Protein AF-A0A2V7ADR2-F1 (afdb_monomer)

Foldseek 3Di:
DPDPVVVVLVPDDPVSNVVVVVVVVVPDDPVRVCVVPPDDPVRVVVVVVVVVVCVVPVVPDDDPVVVVD

Sequence (69 aa):
MLPKTLAQLLKL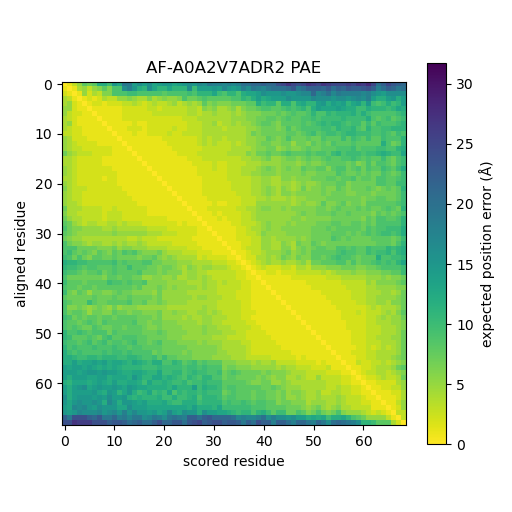PAGERIEIAMALWESLTDAEREAELALTREQETELDRRLADHMANPDSAIPWEEVGA

Mean predicted aligned error: 6.25 Å

Secondary structure (DSSP, 8-state):
---HHHHHHTTS-HHHHHHHHHHHHHHS-HHHHHHHTPPPHHHHHHHHHHHHHHHH-GGGSPPHHHHT-

pLDDT: mean 92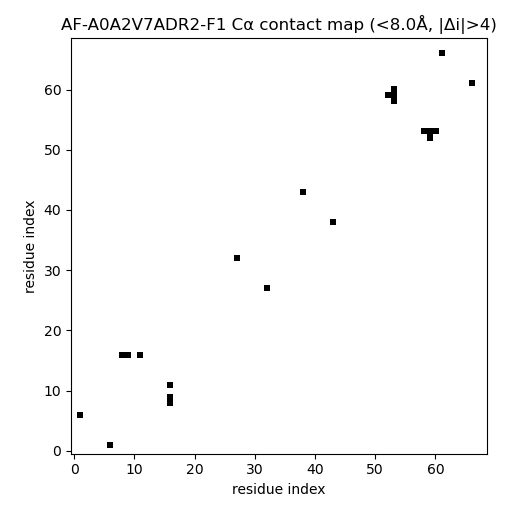.26, std 8.26, range [49.34, 98.25]

Structure (mmCIF, N/CA/C/O backbone):
data_AF-A0A2V7ADR2-F1
#
_entry.id   AF-A0A2V7ADR2-F1
#
loop_
_atom_site.group_PDB
_atom_site.id
_atom_site.type_symbol
_atom_site.label_atom_id
_atom_site.label_alt_id
_atom_site.label_comp_id
_atom_site.label_asym_id
_atom_site.label_entity_id
_atom_site.label_seq_id
_atom_site.pdbx_PDB_ins_code
_atom_site.Cartn_x
_atom_site.Cartn_y
_atom_site.Cartn_z
_atom_site.occupancy
_atom_site.B_iso_or_equiv
_atom_site.auth_seq_id
_atom_site.auth_comp_id
_atom_site.auth_asym_id
_atom_site.auth_atom_id
_atom_site.pdbx_PDB_model_num
ATOM 1 N N . MET A 1 1 ? 5.252 -7.774 21.069 1.00 66.19 1 MET A N 1
ATOM 2 C CA . MET A 1 1 ? 3.888 -7.649 21.631 1.00 66.19 1 MET A CA 1
ATOM 3 C C . MET A 1 1 ? 3.028 -6.937 20.610 1.00 66.19 1 MET A C 1
ATOM 5 O O . MET A 1 1 ? 3.490 -5.939 20.074 1.00 66.19 1 MET A O 1
ATOM 9 N N . LEU A 1 2 ? 1.820 -7.431 20.333 1.00 67.69 2 LEU A N 1
ATOM 10 C CA . LEU A 1 2 ? 0.873 -6.674 19.513 1.00 67.69 2 LEU A CA 1
ATOM 11 C C . LEU A 1 2 ? 0.417 -5.436 20.301 1.00 67.69 2 LEU A C 1
ATOM 13 O O . LEU A 1 2 ? 0.149 -5.566 21.501 1.00 67.69 2 LEU A O 1
ATOM 17 N N . PRO A 1 3 ? 0.314 -4.255 19.668 1.00 88.69 3 PRO A N 1
ATOM 18 C CA . PRO A 1 3 ? -0.290 -3.093 20.301 1.00 88.69 3 PRO A CA 1
ATOM 19 C C . PRO A 1 3 ? -1.667 -3.461 20.856 1.00 88.69 3 PRO A C 1
ATOM 21 O O . PRO A 1 3 ? -2.453 -4.136 20.184 1.00 88.69 3 PRO A O 1
ATOM 24 N N . LYS A 1 4 ? -1.977 -3.012 22.078 1.00 89.88 4 LYS A N 1
ATOM 25 C CA . LYS A 1 4 ? -3.258 -3.316 22.741 1.00 89.88 4 LYS A CA 1
ATOM 26 C C . LYS A 1 4 ? -4.455 -2.970 21.845 1.00 89.88 4 LYS A C 1
ATOM 28 O O . LYS A 1 4 ? -5.419 -3.725 21.820 1.00 89.88 4 LYS A O 1
ATOM 33 N N . THR A 1 5 ? -4.364 -1.879 21.085 1.00 92.38 5 THR A N 1
ATOM 34 C CA . THR A 1 5 ? -5.379 -1.438 20.117 1.00 92.38 5 THR A CA 1
ATOM 35 C C . THR A 1 5 ? -5.566 -2.438 18.976 1.00 92.38 5 THR A C 1
ATOM 37 O O . THR A 1 5 ? -6.691 -2.850 18.711 1.00 92.38 5 THR A O 1
ATOM 40 N N . LEU A 1 6 ? -4.478 -2.912 18.358 1.00 93.56 6 LEU A N 1
ATOM 41 C CA . LEU A 1 6 ? -4.548 -3.886 17.264 1.00 93.56 6 LEU A CA 1
ATOM 42 C C . LEU A 1 6 ? -5.175 -5.208 17.728 1.00 93.56 6 LEU A C 1
ATOM 44 O O . LEU A 1 6 ? -6.026 -5.770 17.046 1.00 93.56 6 LEU A O 1
ATOM 48 N N . ALA A 1 7 ? -4.827 -5.667 18.933 1.00 95.06 7 ALA A N 1
ATOM 49 C CA . ALA A 1 7 ? -5.418 -6.871 19.513 1.00 95.06 7 ALA A CA 1
ATOM 50 C C . ALA A 1 7 ? -6.937 -6.756 19.768 1.00 95.06 7 ALA A C 1
ATOM 52 O O . ALA A 1 7 ? -7.613 -7.779 19.847 1.00 95.06 7 ALA A O 1
ATOM 53 N N . GLN A 1 8 ? -7.482 -5.543 19.920 1.00 95.19 8 GLN A N 1
ATOM 54 C CA . GLN A 1 8 ? -8.930 -5.322 20.020 1.00 95.19 8 GLN A CA 1
ATOM 55 C C . GLN A 1 8 ? -9.580 -5.252 18.635 1.00 95.19 8 GLN A C 1
ATOM 57 O O . GLN A 1 8 ? -10.596 -5.905 18.427 1.00 95.19 8 GLN A O 1
ATOM 62 N N . LEU A 1 9 ? -8.964 -4.547 17.677 1.00 96.12 9 LEU A N 1
ATOM 63 C CA . LEU A 1 9 ? -9.459 -4.458 16.296 1.00 96.12 9 LEU A CA 1
ATOM 64 C C . LEU A 1 9 ? -9.597 -5.841 15.644 1.00 96.12 9 LEU A C 1
ATOM 66 O O . LEU A 1 9 ? -10.583 -6.115 14.969 1.00 96.12 9 LEU A O 1
ATOM 70 N N . LEU A 1 10 ? -8.662 -6.757 15.910 1.00 95.88 10 LEU A N 1
ATOM 71 C CA . LEU A 1 10 ? -8.710 -8.124 15.378 1.00 95.88 10 LEU A CA 1
ATOM 72 C C . LEU A 1 10 ? -9.887 -8.966 15.903 1.00 95.88 10 LEU A C 1
ATOM 74 O O . LEU A 1 10 ? -10.203 -9.991 15.302 1.00 95.88 10 LEU A O 1
ATOM 78 N N . LYS A 1 11 ? -10.555 -8.550 16.986 1.00 96.75 11 LYS A N 1
ATOM 79 C CA . LYS A 1 11 ? -11.753 -9.230 17.512 1.00 96.75 11 LYS A CA 1
ATOM 80 C C . LYS A 1 11 ? -13.040 -8.814 16.804 1.00 96.75 11 LYS A C 1
ATOM 82 O O . LYS A 1 11 ? -14.050 -9.488 16.979 1.00 96.75 11 LYS A O 1
ATOM 87 N N . LEU A 1 12 ? -13.014 -7.718 16.046 1.00 97.56 12 LEU A N 1
ATOM 88 C CA . LEU A 1 12 ? -14.180 -7.242 15.311 1.00 97.56 12 LEU A CA 1
ATOM 89 C C . LEU A 1 12 ? -14.511 -8.187 14.143 1.00 97.56 12 LEU A C 1
ATOM 91 O O . LEU A 1 12 ? -13.603 -8.854 13.619 1.00 97.56 12 LEU A O 1
ATOM 95 N N . PRO A 1 13 ? -15.784 -8.239 13.707 1.00 98.25 13 PRO A N 1
ATOM 96 C CA . PRO A 1 13 ? -16.177 -8.892 12.463 1.00 98.25 13 PRO A CA 1
ATOM 97 C C . PRO A 1 13 ? -15.344 -8.406 11.274 1.00 98.25 13 PRO A C 1
ATOM 99 O O . PRO A 1 13 ? -14.911 -7.257 11.228 1.00 98.25 13 PRO A O 1
ATOM 102 N N . ALA A 1 14 ? -15.134 -9.273 10.280 1.00 96.69 14 ALA A N 1
ATOM 103 C CA . ALA A 1 14 ? -14.286 -8.948 9.132 1.00 96.69 14 ALA A CA 1
ATOM 104 C C . ALA A 1 14 ? -14.733 -7.673 8.393 1.00 96.69 14 ALA A C 1
ATOM 106 O O . ALA A 1 14 ? -13.874 -6.880 8.024 1.00 96.69 14 ALA A O 1
ATOM 107 N N . GLY A 1 15 ? -16.046 -7.454 8.245 1.00 97.19 15 GLY A N 1
ATOM 108 C CA . GLY A 1 15 ? -16.599 -6.243 7.626 1.00 97.19 15 GLY A CA 1
ATOM 109 C C . GLY A 1 15 ? -16.184 -4.966 8.357 1.00 97.19 15 GLY A C 1
ATOM 110 O O . GLY A 1 15 ? -15.578 -4.092 7.749 1.00 97.19 15 GLY A O 1
ATOM 111 N N . GLU A 1 16 ? -16.383 -4.908 9.676 1.00 97.56 16 GLU A N 1
ATOM 112 C CA . GLU A 1 16 ? -15.977 -3.753 10.495 1.00 97.56 16 GLU A CA 1
ATOM 113 C C . GLU A 1 16 ? -14.466 -3.502 10.430 1.00 97.56 16 GLU A C 1
ATOM 115 O O . GLU A 1 16 ? -14.012 -2.360 10.395 1.00 97.56 16 GLU A O 1
ATOM 120 N N . ARG A 1 17 ? -13.654 -4.566 10.370 1.00 97.81 17 ARG A N 1
ATOM 121 C CA . ARG A 1 17 ? -12.202 -4.411 10.204 1.00 97.81 17 ARG A CA 1
ATOM 122 C C . ARG A 1 17 ? -11.839 -3.802 8.854 1.00 97.81 17 ARG A C 1
ATOM 124 O O . ARG A 1 17 ? -10.921 -2.990 8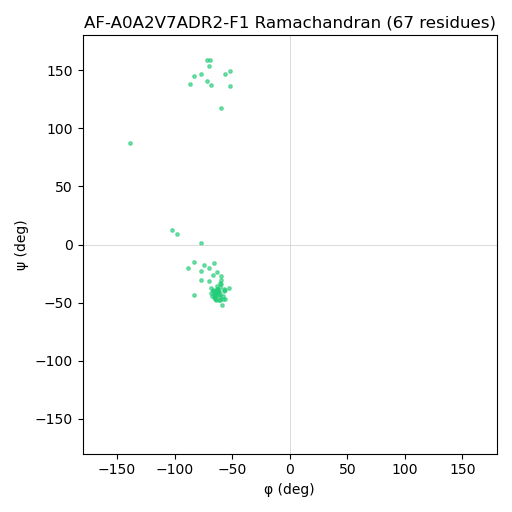.810 1.00 97.81 17 ARG A O 1
ATOM 131 N N . ILE A 1 18 ? -12.523 -4.198 7.781 1.00 97.62 18 ILE A N 1
ATOM 132 C CA . ILE A 1 18 ? -12.311 -3.643 6.438 1.00 97.62 18 ILE A CA 1
ATOM 133 C C . ILE A 1 18 ? -12.708 -2.166 6.417 1.00 97.62 18 ILE A C 1
ATOM 135 O O . ILE A 1 18 ? -11.930 -1.346 5.941 1.00 97.62 18 ILE A O 1
ATOM 139 N N . GLU A 1 19 ? -13.863 -1.819 6.987 1.00 97.81 19 GLU A N 1
ATOM 140 C CA . GLU A 1 19 ? -14.326 -0.429 7.082 1.00 97.81 19 GLU A CA 1
ATOM 141 C C . GLU A 1 19 ? -13.325 0.449 7.837 1.00 97.81 19 GLU A C 1
ATOM 143 O O . GLU A 1 19 ? -12.939 1.509 7.351 1.00 97.81 19 GLU A O 1
ATOM 1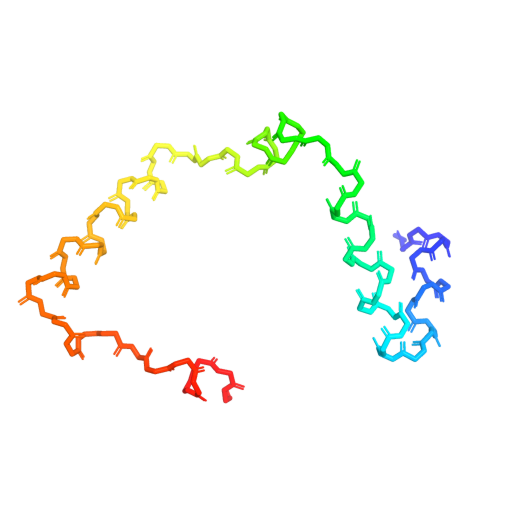48 N N . ILE A 1 20 ? -12.835 -0.013 8.992 1.00 97.31 20 ILE A N 1
ATOM 149 C CA . ILE A 1 20 ? -11.837 0.723 9.776 1.00 97.31 20 ILE A CA 1
ATOM 150 C C . ILE A 1 20 ? -10.507 0.823 9.024 1.00 97.31 20 ILE A C 1
ATOM 152 O O . ILE A 1 20 ? -9.894 1.888 9.022 1.00 97.31 20 ILE A O 1
ATOM 156 N N . ALA A 1 21 ? -10.047 -0.257 8.387 1.00 96.44 21 ALA A N 1
ATOM 157 C CA . ALA A 1 21 ? -8.813 -0.235 7.605 1.00 96.44 21 ALA A CA 1
ATOM 158 C C . ALA A 1 21 ? -8.899 0.778 6.454 1.00 96.44 21 ALA A C 1
ATOM 160 O O . ALA A 1 21 ? -7.957 1.544 6.255 1.00 96.44 21 ALA A O 1
ATOM 161 N N . MET A 1 22 ? -10.037 0.831 5.755 1.00 97.19 22 MET A N 1
ATOM 162 C CA . MET A 1 22 ? -10.269 1.796 4.683 1.00 97.19 22 MET A CA 1
ATOM 163 C C . MET A 1 22 ? -10.364 3.224 5.220 1.00 97.19 22 MET A C 1
ATOM 165 O O . MET A 1 22 ? -9.704 4.108 4.693 1.00 97.19 22 MET A O 1
ATOM 169 N N . ALA A 1 23 ? -11.088 3.452 6.317 1.00 97.56 23 ALA A N 1
ATOM 170 C CA . ALA A 1 23 ? -11.183 4.776 6.929 1.00 97.56 23 ALA A CA 1
ATOM 171 C C . ALA A 1 23 ? -9.813 5.300 7.396 1.00 97.56 23 ALA A C 1
ATOM 173 O O . ALA A 1 23 ? -9.500 6.477 7.220 1.00 97.56 23 ALA A O 1
ATOM 174 N N . LEU A 1 24 ? -8.969 4.430 7.964 1.00 95.31 24 LEU A N 1
ATOM 175 C CA . LEU A 1 24 ? -7.594 4.779 8.327 1.00 95.31 24 LEU A CA 1
ATOM 176 C C . LEU A 1 24 ? -6.760 5.108 7.085 1.00 95.31 24 LEU A C 1
ATOM 178 O O . LEU A 1 24 ? -6.047 6.107 7.084 1.00 95.31 24 LEU A O 1
ATOM 182 N N . TRP A 1 25 ? -6.875 4.310 6.024 1.00 94.69 25 TRP A N 1
ATOM 183 C CA . TRP A 1 25 ? -6.193 4.561 4.755 1.00 94.69 25 TRP A CA 1
ATOM 184 C C . TRP A 1 25 ? -6.602 5.899 4.120 1.00 94.69 25 TRP A C 1
ATOM 186 O O . TRP A 1 25 ? -5.753 6.708 3.737 1.00 94.69 25 TRP A O 1
ATOM 196 N N . GLU A 1 26 ? -7.905 6.164 4.061 1.00 95.81 26 GLU A N 1
ATOM 197 C CA . GLU A 1 26 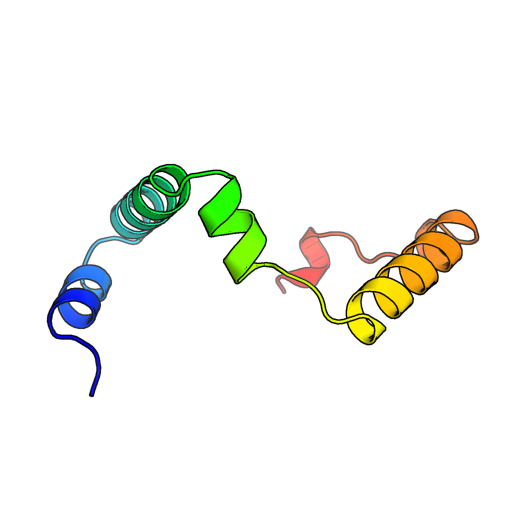? -8.483 7.388 3.507 1.00 95.81 26 GLU A CA 1
ATOM 198 C C . GLU A 1 26 ? -8.144 8.629 4.337 1.00 95.81 26 GLU A C 1
ATOM 200 O O . GLU A 1 26 ? -8.075 9.727 3.788 1.00 95.81 26 GLU A O 1
ATOM 205 N N . SER A 1 27 ? -7.875 8.465 5.636 1.00 96.31 27 SER A N 1
ATOM 206 C CA . SER A 1 27 ? -7.491 9.573 6.517 1.00 96.31 27 SER A CA 1
ATOM 207 C C . SER A 1 27 ? -6.098 10.145 6.240 1.00 96.31 27 SER A C 1
ATOM 209 O O . SER A 1 27 ? -5.828 11.279 6.633 1.00 96.31 27 SER A O 1
ATOM 211 N N . LEU A 1 28 ? -5.228 9.385 5.565 1.00 95.94 28 LEU A N 1
ATOM 212 C CA . LEU A 1 28 ? -3.897 9.846 5.177 1.00 95.94 28 LEU A CA 1
ATOM 213 C C . LEU A 1 28 ? -3.996 10.874 4.048 1.00 95.94 28 LEU A C 1
ATOM 215 O O . LEU A 1 28 ? -4.779 10.704 3.112 1.00 95.94 28 LEU A O 1
ATOM 219 N N . THR A 1 29 ? -3.163 11.906 4.102 1.00 96.25 29 THR A N 1
ATOM 220 C CA . THR A 1 29 ? -2.947 12.821 2.977 1.00 96.25 29 THR A CA 1
ATOM 221 C C . THR A 1 29 ? -2.197 12.125 1.841 1.00 96.25 29 THR A C 1
ATOM 223 O O . THR A 1 29 ? -1.488 11.141 2.060 1.00 96.25 29 THR A O 1
ATOM 226 N N . ASP A 1 30 ? -2.301 12.657 0.621 1.00 93.12 30 ASP A N 1
ATOM 227 C CA . ASP A 1 30 ? -1.574 12.103 -0.530 1.00 93.12 30 ASP A CA 1
ATOM 228 C C . ASP A 1 30 ? -0.058 12.080 -0.280 1.00 93.12 30 ASP A C 1
ATOM 230 O O . ASP A 1 30 ? 0.587 11.068 -0.530 1.00 93.12 30 ASP A O 1
ATOM 234 N N . ALA A 1 31 ? 0.493 13.132 0.338 1.00 93.06 31 ALA A N 1
ATOM 235 C CA . ALA A 1 31 ? 1.910 13.197 0.694 1.00 93.06 31 ALA A CA 1
ATOM 236 C C . ALA A 1 31 ? 2.331 12.114 1.707 1.00 93.06 31 ALA A C 1
ATOM 238 O O . ALA A 1 31 ? 3.419 11.555 1.590 1.00 93.06 31 ALA A O 1
ATOM 239 N N . GLU A 1 32 ? 1.487 11.799 2.696 1.00 94.12 32 GLU A N 1
ATOM 240 C CA . GLU A 1 32 ? 1.759 10.718 3.656 1.00 94.12 32 GLU A CA 1
ATOM 241 C C . GLU A 1 32 ? 1.714 9.346 2.978 1.00 94.12 32 GLU A C 1
ATOM 243 O O . GLU A 1 32 ? 2.584 8.513 3.223 1.00 94.12 32 GLU A O 1
ATOM 248 N N . ARG A 1 33 ? 0.742 9.114 2.084 1.00 91.25 33 ARG A N 1
ATOM 249 C CA . ARG A 1 33 ? 0.661 7.855 1.326 1.00 91.25 33 ARG A CA 1
ATOM 250 C C . ARG A 1 33 ? 1.852 7.688 0.386 1.00 91.25 33 ARG A C 1
ATOM 252 O O . ARG A 1 33 ? 2.417 6.602 0.322 1.00 91.25 33 ARG A O 1
ATOM 259 N N . GLU A 1 34 ? 2.241 8.744 -0.322 1.00 88.56 34 GLU A N 1
ATOM 260 C CA . GLU A 1 34 ? 3.397 8.733 -1.223 1.00 88.56 34 GLU A CA 1
ATOM 261 C C . GLU A 1 34 ? 4.705 8.479 -0.471 1.00 88.56 34 GLU A C 1
ATOM 263 O O . GLU A 1 34 ? 5.531 7.697 -0.935 1.00 88.56 34 GLU A O 1
ATOM 268 N N . ALA A 1 35 ? 4.887 9.090 0.704 1.00 90.06 35 ALA A N 1
ATOM 269 C CA . ALA A 1 35 ? 6.085 8.891 1.513 1.00 90.06 35 ALA A CA 1
ATOM 270 C C . ALA A 1 35 ? 6.241 7.434 1.985 1.00 90.06 35 ALA A C 1
ATOM 272 O O . ALA A 1 35 ? 7.345 6.895 1.945 1.00 90.06 35 ALA A O 1
ATOM 273 N N . GLU A 1 36 ? 5.146 6.788 2.396 1.00 87.62 36 GLU A N 1
ATOM 274 C CA . GLU A 1 36 ? 5.158 5.390 2.854 1.00 87.62 36 GLU A CA 1
ATOM 275 C C . GLU A 1 36 ? 5.231 4.372 1.699 1.00 87.62 36 GLU A C 1
ATOM 277 O O . GLU A 1 36 ? 5.671 3.239 1.897 1.00 87.62 36 GLU A O 1
ATOM 282 N N . LEU A 1 37 ? 4.820 4.761 0.486 1.00 85.75 37 LEU A N 1
ATOM 283 C CA . LEU A 1 37 ? 4.849 3.922 -0.720 1.00 85.75 37 LEU A CA 1
ATOM 284 C C . LEU A 1 37 ? 6.007 4.251 -1.677 1.00 85.75 37 LEU A C 1
ATOM 286 O O . LEU A 1 37 ? 6.010 3.780 -2.817 1.00 85.75 37 LEU A O 1
ATOM 290 N N . ALA A 1 38 ? 6.988 5.041 -1.238 1.00 89.75 38 ALA A N 1
ATOM 291 C CA . ALA A 1 38 ? 8.138 5.397 -2.057 1.00 89.75 38 ALA A CA 1
ATOM 292 C C . ALA A 1 38 ? 8.913 4.137 -2.478 1.00 89.75 38 ALA A C 1
ATOM 294 O O . ALA A 1 38 ? 9.446 3.396 -1.648 1.00 89.75 38 ALA A O 1
ATOM 295 N N . LEU A 1 39 ? 8.972 3.895 -3.787 1.00 91.94 39 LEU A N 1
ATOM 296 C CA . LEU A 1 39 ? 9.662 2.744 -4.351 1.00 91.94 39 LEU A CA 1
ATOM 297 C C . LEU A 1 39 ? 11.176 2.964 -4.343 1.00 91.94 39 LEU A C 1
ATOM 299 O O . LEU A 1 39 ? 11.666 4.076 -4.548 1.00 91.94 39 LEU A O 1
ATOM 303 N N . THR A 1 40 ? 11.942 1.889 -4.155 1.00 94.81 40 THR A N 1
ATOM 304 C CA . THR A 1 40 ? 13.376 1.937 -4.459 1.00 94.81 40 THR A CA 1
ATOM 305 C C . THR A 1 40 ? 13.585 1.967 -5.968 1.00 94.81 40 THR A C 1
ATOM 307 O O . THR A 1 40 ? 12.741 1.516 -6.747 1.00 94.81 40 THR A O 1
ATOM 310 N N . ARG A 1 41 ? 14.756 2.437 -6.405 1.00 95.81 41 ARG A N 1
ATOM 311 C CA . ARG A 1 41 ? 15.069 2.501 -7.836 1.00 95.81 41 ARG A CA 1
ATOM 312 C C . ARG A 1 41 ? 15.034 1.122 -8.502 1.00 95.81 41 ARG A C 1
ATOM 314 O O . ARG A 1 41 ? 14.640 0.997 -9.661 1.00 95.81 41 ARG A O 1
ATOM 321 N N . GLU A 1 42 ? 15.433 0.085 -7.773 1.00 97.06 42 GLU A N 1
ATOM 322 C CA . GLU A 1 42 ? 15.377 -1.303 -8.229 1.00 97.06 42 GLU A CA 1
ATOM 323 C C . GLU A 1 42 ? 13.931 -1.777 -8.406 1.00 97.06 42 GLU A C 1
ATOM 325 O O . GLU A 1 42 ? 13.631 -2.448 -9.391 1.00 97.06 42 GLU A O 1
ATOM 330 N N . GLN A 1 43 ? 13.030 -1.402 -7.493 1.00 97.19 43 GLN A N 1
ATOM 331 C CA . GLN A 1 43 ? 11.608 -1.734 -7.596 1.00 97.19 43 GLN A CA 1
ATOM 332 C C . GLN A 1 43 ? 10.955 -1.034 -8.789 1.00 97.19 43 GLN A C 1
ATOM 334 O O . GLN A 1 43 ? 10.265 -1.693 -9.561 1.00 97.19 43 GLN A O 1
ATOM 339 N N . GLU A 1 44 ? 11.216 0.261 -8.989 1.00 95.94 44 GLU A N 1
ATOM 340 C CA . GLU A 1 44 ? 10.748 0.990 -10.178 1.00 95.94 44 GLU A CA 1
ATOM 341 C C . GLU A 1 44 ? 11.223 0.317 -11.468 1.00 95.94 44 GLU A C 1
ATOM 343 O O . GLU A 1 44 ? 10.431 0.053 -12.367 1.00 95.94 44 GLU A O 1
ATOM 348 N N . THR A 1 45 ? 12.512 -0.031 -11.529 1.00 97.69 45 THR A N 1
ATOM 349 C CA . THR A 1 45 ? 13.103 -0.678 -12.706 1.00 97.69 45 THR A CA 1
ATOM 350 C C . THR A 1 45 ? 12.459 -2.039 -12.985 1.00 97.69 45 THR A C 1
ATOM 352 O O . THR A 1 45 ? 12.225 -2.387 -14.142 1.00 97.69 45 THR A O 1
ATOM 355 N N . GLU A 1 46 ? 12.148 -2.818 -11.9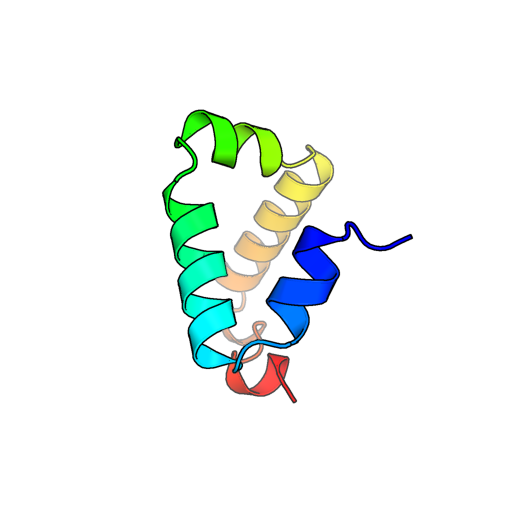47 1.00 97.62 46 GLU A N 1
ATOM 356 C CA . GLU A 1 46 ? 11.448 -4.095 -12.110 1.00 97.62 46 GLU A CA 1
ATOM 357 C C . GLU A 1 46 ? 10.001 -3.905 -12.581 1.00 97.62 46 GLU A C 1
ATOM 359 O O . GLU A 1 46 ? 9.527 -4.684 -13.411 1.00 97.62 46 GLU A O 1
ATOM 364 N N . LEU A 1 47 ? 9.300 -2.873 -12.103 1.00 95.94 47 LEU A N 1
ATOM 365 C CA . LEU A 1 47 ? 7.957 -2.547 -12.588 1.00 95.94 47 LEU A CA 1
ATOM 366 C C . LEU A 1 47 ? 7.982 -2.129 -14.062 1.00 95.94 47 LEU A C 1
ATOM 368 O O . LEU A 1 47 ? 7.190 -2.658 -14.842 1.00 95.94 47 LEU A O 1
ATOM 372 N N . ASP A 1 48 ? 8.924 -1.271 -14.459 1.00 97.25 48 ASP A N 1
ATOM 373 C CA . ASP A 1 48 ? 9.117 -0.862 -15.856 1.00 97.25 48 ASP A CA 1
ATOM 374 C C . ASP A 1 48 ? 9.393 -2.076 -16.757 1.00 97.25 48 ASP A C 1
ATOM 376 O O . ASP A 1 48 ? 8.794 -2.226 -17.826 1.00 97.25 48 ASP A O 1
ATOM 380 N N . ARG A 1 49 ? 10.264 -2.988 -16.303 1.00 96.94 49 ARG A N 1
ATOM 381 C CA . ARG A 1 49 ? 10.592 -4.228 -17.019 1.00 96.94 49 ARG A CA 1
ATOM 382 C C . ARG A 1 49 ? 9.360 -5.120 -17.188 1.00 96.94 49 ARG A C 1
ATOM 384 O O . ARG A 1 49 ? 9.090 -5.581 -18.293 1.00 96.94 49 ARG A O 1
ATOM 391 N N . ARG A 1 50 ? 8.593 -5.345 -16.114 1.00 94.94 50 ARG A N 1
ATOM 392 C CA . ARG A 1 50 ? 7.362 -6.157 -16.145 1.00 94.94 50 ARG A CA 1
ATOM 393 C C . ARG A 1 50 ? 6.285 -5.550 -17.033 1.00 94.94 50 ARG A C 1
ATOM 395 O O . ARG A 1 50 ? 5.588 -6.288 -17.724 1.00 94.94 50 ARG A O 1
ATOM 402 N N . LEU A 1 51 ? 6.156 -4.225 -17.029 1.00 95.00 51 LEU A N 1
ATOM 403 C CA . LEU A 1 51 ? 5.214 -3.524 -17.891 1.00 95.00 51 LEU A CA 1
ATOM 404 C C . LEU A 1 51 ? 5.587 -3.706 -19.367 1.00 95.00 51 LEU A C 1
ATOM 406 O O . LEU A 1 51 ? 4.725 -4.060 -20.168 1.00 95.00 51 LEU A O 1
ATOM 410 N N . ALA A 1 52 ? 6.863 -3.529 -19.718 1.00 96.81 52 ALA A N 1
ATOM 411 C CA . ALA A 1 52 ? 7.343 -3.737 -21.083 1.00 96.81 52 ALA A CA 1
ATOM 412 C C . ALA A 1 52 ? 7.137 -5.187 -21.558 1.00 96.81 52 ALA A C 1
ATOM 414 O O . ALA A 1 52 ? 6.650 -5.405 -22.670 1.00 96.81 52 ALA A O 1
ATOM 415 N N . ASP A 1 53 ? 7.440 -6.170 -20.704 1.00 95.62 53 ASP A N 1
ATOM 416 C CA . ASP A 1 53 ? 7.214 -7.589 -20.996 1.00 95.62 53 ASP A CA 1
ATOM 417 C C . ASP A 1 53 ? 5.729 -7.888 -21.239 1.00 95.62 53 ASP A C 1
ATOM 419 O O . ASP A 1 53 ? 5.384 -8.560 -22.211 1.00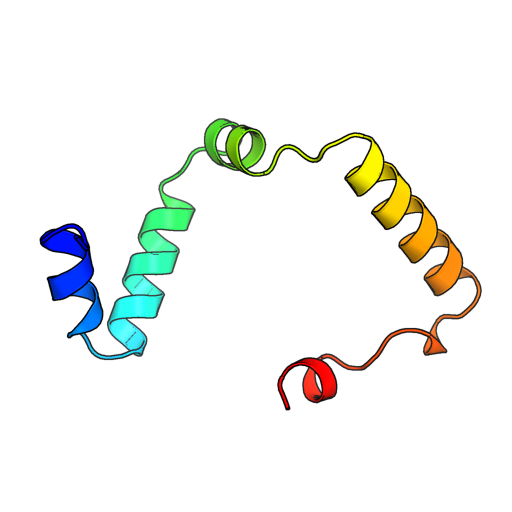 95.62 53 ASP A O 1
ATOM 423 N N . HIS A 1 54 ? 4.840 -7.358 -20.394 1.00 94.50 54 HIS A N 1
ATOM 424 C CA . HIS A 1 54 ? 3.398 -7.549 -20.541 1.00 94.50 54 HIS A CA 1
ATOM 425 C C . HIS A 1 54 ? 2.849 -6.867 -21.800 1.00 94.50 54 HIS A C 1
ATOM 427 O O . HIS A 1 54 ? 2.024 -7.439 -22.504 1.00 94.50 54 HIS A O 1
ATOM 433 N N . MET A 1 55 ? 3.339 -5.674 -22.147 1.00 95.56 55 MET A N 1
ATOM 434 C CA . MET A 1 55 ? 2.963 -5.007 -23.398 1.00 95.56 55 MET A CA 1
ATOM 435 C C . MET A 1 55 ? 3.402 -5.803 -24.636 1.00 95.56 55 MET A C 1
ATOM 437 O O . MET A 1 55 ? 2.693 -5.805 -25.641 1.00 95.56 55 MET A O 1
ATOM 441 N N . ALA A 1 56 ? 4.556 -6.474 -24.575 1.00 97.25 56 ALA A N 1
ATOM 442 C CA . ALA A 1 56 ? 5.045 -7.337 -25.649 1.00 97.25 56 ALA A CA 1
ATOM 443 C C . ALA A 1 56 ? 4.325 -8.698 -25.697 1.00 97.25 56 ALA A C 1
ATOM 445 O O . ALA A 1 56 ? 4.177 -9.277 -26.774 1.00 97.25 56 ALA A O 1
ATOM 446 N N . ASN A 1 57 ? 3.877 -9.203 -24.545 1.00 96.19 57 ASN A N 1
ATOM 447 C CA . ASN A 1 57 ? 3.145 -10.456 -24.403 1.00 96.19 57 ASN A CA 1
ATOM 448 C C . ASN A 1 57 ? 1.994 -10.309 -23.386 1.00 96.19 57 ASN A C 1
ATOM 450 O O . ASN A 1 57 ? 2.185 -10.618 -22.204 1.00 96.19 57 ASN A O 1
ATOM 454 N N . PRO A 1 58 ? 0.797 -9.870 -23.817 1.00 91.88 58 PRO A N 1
ATOM 455 C CA . PRO A 1 58 ? -0.332 -9.639 -22.912 1.00 91.88 58 PRO A CA 1
ATOM 456 C C . PRO A 1 58 ? -0.784 -10.888 -22.143 1.00 91.88 58 PRO A C 1
ATOM 458 O O . PRO A 1 58 ? -1.189 -10.787 -20.988 1.00 91.88 58 PRO A O 1
ATOM 461 N N . ASP A 1 59 ? -0.619 -12.076 -22.727 1.00 91.31 59 ASP A N 1
ATOM 462 C CA . ASP A 1 59 ? -1.000 -13.352 -22.104 1.00 91.31 59 ASP A CA 1
ATOM 463 C C . ASP A 1 59 ? 0.003 -13.819 -21.026 1.00 91.31 59 ASP A C 1
ATOM 465 O O . ASP A 1 59 ? -0.149 -14.889 -20.443 1.00 91.31 59 ASP A O 1
ATOM 469 N N . SER A 1 60 ? 1.057 -13.037 -20.753 1.00 88.81 60 SER A N 1
ATOM 470 C CA . SER A 1 60 ? 2.039 -13.329 -19.694 1.00 88.81 60 SER A CA 1
ATOM 471 C C . SER A 1 60 ? 1.522 -13.079 -18.276 1.00 88.81 60 SER A C 1
ATOM 473 O O . SER A 1 60 ? 2.132 -13.550 -17.314 1.00 88.81 60 SER A O 1
ATOM 475 N N . ALA A 1 61 ? 0.435 -12.319 -18.130 1.00 89.44 61 ALA A N 1
ATOM 476 C CA . ALA A 1 61 ? -0.173 -12.061 -16.834 1.00 89.44 61 ALA A CA 1
ATOM 477 C C . ALA A 1 61 ? -1.108 -13.206 -16.433 1.00 89.44 61 ALA A C 1
ATOM 479 O O . ALA A 1 61 ? -1.802 -13.784 -17.266 1.00 89.44 61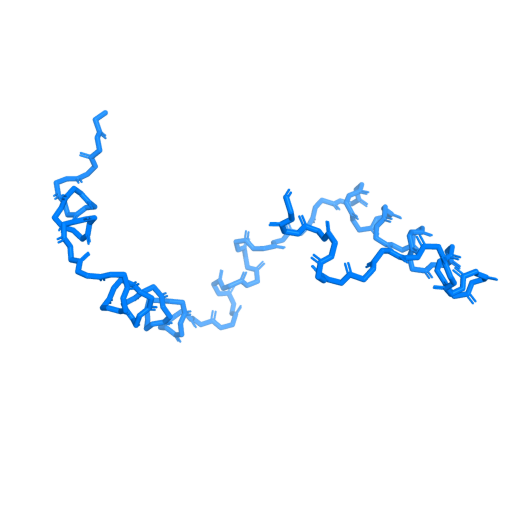 ALA A O 1
ATOM 480 N N . ILE A 1 62 ? -1.157 -13.491 -15.134 1.00 88.94 62 ILE A N 1
ATOM 481 C CA . ILE A 1 62 ? -2.153 -14.397 -14.561 1.00 88.94 62 ILE A CA 1
ATOM 482 C C . ILE A 1 62 ? -3.428 -13.614 -14.217 1.00 88.94 62 ILE A C 1
ATOM 484 O O . ILE A 1 62 ? -3.324 -12.501 -13.686 1.00 88.94 62 ILE A O 1
ATOM 488 N N . PRO A 1 63 ? -4.624 -14.160 -14.501 1.00 89.06 63 PRO A N 1
ATOM 489 C CA . PRO A 1 63 ? -5.881 -13.580 -14.042 1.00 89.06 63 PRO A CA 1
ATOM 490 C C . PRO A 1 63 ? -5.900 -13.415 -12.521 1.00 89.06 63 PRO A C 1
ATOM 492 O O . PRO A 1 63 ? -5.341 -14.228 -11.784 1.00 89.06 63 PRO A O 1
ATOM 495 N N . TRP A 1 64 ? -6.571 -12.372 -12.034 1.00 85.31 64 TRP A N 1
ATOM 496 C CA . TRP A 1 64 ? -6.634 -12.071 -10.600 1.00 85.31 64 TRP A CA 1
ATOM 497 C C . TRP A 1 64 ? -7.272 -13.208 -9.791 1.00 85.31 64 TRP A C 1
ATOM 499 O O . TRP A 1 64 ? -6.865 -13.488 -8.664 1.00 85.31 64 TRP A O 1
ATOM 509 N N . GLU A 1 65 ? -8.234 -13.903 -10.391 1.00 89.31 65 GLU A N 1
ATOM 510 C CA . GLU A 1 65 ? -8.907 -15.071 -9.830 1.00 89.31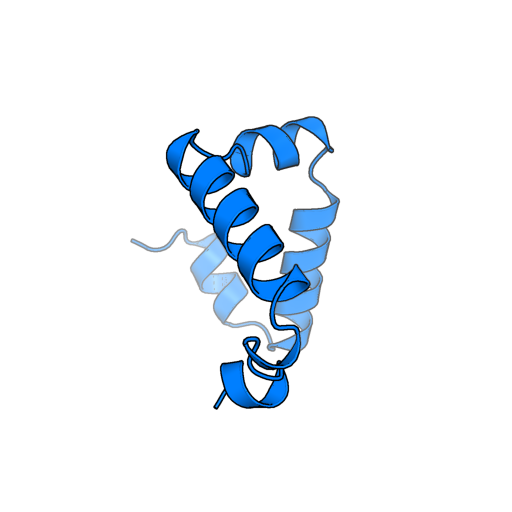 65 GLU A CA 1
ATOM 511 C C . GLU A 1 65 ? -7.932 -16.218 -9.517 1.00 89.31 65 GLU A C 1
ATOM 513 O O . GLU A 1 65 ? -8.188 -16.996 -8.601 1.00 89.31 65 GLU A O 1
ATOM 518 N N . GLU A 1 66 ? -6.807 -16.306 -10.234 1.00 89.62 66 GLU A N 1
ATOM 519 C CA . GLU A 1 66 ? -5.772 -17.326 -10.031 1.00 89.62 66 GLU A CA 1
ATOM 520 C C . GLU A 1 66 ? -4.715 -16.911 -8.992 1.00 89.62 66 GLU A C 1
ATOM 522 O O . GLU A 1 66 ? -4.049 -17.769 -8.419 1.00 89.62 66 GLU A O 1
ATOM 527 N N . VAL A 1 67 ? -4.571 -15.611 -8.703 1.00 86.38 67 VAL A N 1
ATOM 528 C CA . VAL A 1 67 ? -3.596 -15.085 -7.723 1.00 86.38 67 VAL A CA 1
ATOM 529 C C . VAL A 1 67 ? -3.976 -15.454 -6.284 1.00 86.38 67 VAL A C 1
ATOM 531 O O . VAL A 1 67 ? -3.105 -15.601 -5.428 1.00 86.38 67 VAL A O 1
ATOM 534 N N . GLY A 1 68 ? -5.278 -15.559 -6.005 1.00 68.56 68 GLY A N 1
ATOM 535 C CA . GLY A 1 68 ? -5.830 -15.751 -4.660 1.00 68.56 68 GLY A CA 1
ATOM 536 C C . GLY A 1 68 ? -6.185 -17.192 -4.277 1.00 68.56 68 GLY A C 1
ATOM 537 O O . GLY A 1 68 ? -6.858 -17.364 -3.259 1.00 68.56 68 GLY A O 1
ATOM 538 N N . ALA A 1 69 ? -5.806 -18.186 -5.089 1.00 49.34 69 ALA A N 1
ATOM 539 C CA . ALA A 1 69 ? -6.068 -19.610 -4.841 1.00 49.34 69 ALA A CA 1
ATOM 540 C C . ALA A 1 69 ? -5.096 -20.244 -3.829 1.00 49.34 69 ALA A C 1
ATOM 542 O O . ALA A 1 69 ? -3.902 -19.869 -3.816 1.00 49.34 69 ALA A O 1
#

Solvent-accessible surface area (backbone atoms only — not comparable to full-atom values): 4290 Å² total; per-residue (Å²): 131,78,56,73,64,57,65,53,52,71,69,48,56,72,66,60,41,51,53,51,52,48,52,57,59,67,67,50,51,71,69,58,51,48,65,76,63,64,71,52,74,67,54,51,52,50,51,54,50,52,50,53,51,32,74,76,36,68,83,73,62,78,59,73,82,67,72,77,110

Radius of gyration: 17.87 Å; Cα contacts (8 Å, |Δi|>4): 11; chains: 1; bounding box: 32×33×48 Å